Protein AF-A5DA25-F1 (afdb_monomer_lite)

pLDDT: mean 72.45, std 12.84, range [42.84, 91.38]
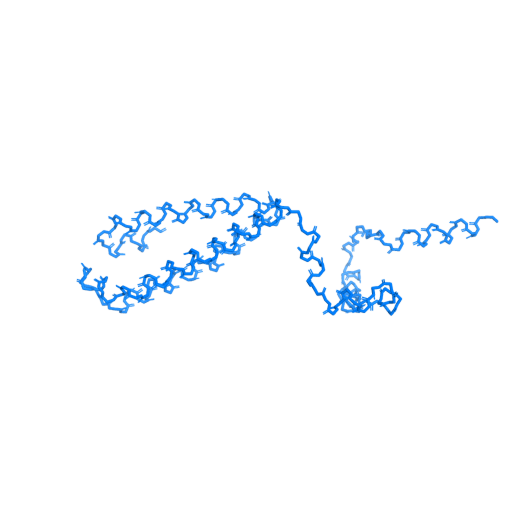
InterPro domains:
  IPR005828 Major facilitator, sugar transporter-like [PF00083] (68-156)
  IPR020846 Major facilitator superfamily domain [PS50850] (70-163)
  IPR036259 MFS transporter superfamily [G3DSA:1.20.1250.20] (64-163)
  IPR036259 MFS transporter superfamily [SSF103473] (62-161)

Secondary structure (DSSP, 8-state):
-HHHHHHHHHHHGGG--PPPP--HHHHHHHHHHHHHHTSPPTTHHHHS-HHHHH-THHHHHT--HHHHHHHHHHHHHHHHHHHHHHHHHHHHHHHHHHHT--HHHHHHHHHHHHHHHHHHHHHHHHHHHHH-THHHHHHHHHHHHHHHHHHHT--SHHHHTT-

Organism: Meyerozyma guilliermondii (strain ATCC 6260 / CBS 566 / DSM 6381 / JCM 1539 / NBRC 10279 / NRRL Y-324) (NCBI:txid294746)

Radius of gyration: 25.84 Å; chains: 1; bounding box: 65×35×65 Å

Foldseek 3Di:
DVVVVVVVVVVVCPPPPDDQDPDPVSVVVCVVCVVVVVDDDVVVVVVPDPCVVPCVVVVVVVDDPVNVVVVVVVVVVVVVVVVVLVVLVVCLVVLCVQQVHDSVLSVVLSVVVVVVVVVLCVVLVVVCVPPNPPVSVVVVVVVVVVVVVVVVPDSHSVVSVVD

Structure (mmCIF, N/CA/C/O backbone):
data_AF-A5DA25-F1
#
_entry.id   AF-A5DA25-F1
#
loop_
_atom_site.group_PDB
_atom_site.id
_atom_site.type_symbol
_atom_site.label_atom_id
_atom_site.label_alt_id
_atom_site.label_comp_id
_atom_site.label_asym_id
_atom_site.label_entity_id
_atom_site.label_seq_id
_atom_site.pdbx_PDB_ins_code
_atom_site.Cartn_x
_atom_site.Cartn_y
_atom_site.Cartn_z
_atom_site.occupancy
_atom_site.B_iso_or_equiv
_atom_site.auth_seq_id
_atom_site.auth_comp_id
_atom_site.auth_asym_id
_atom_site.auth_atom_id
_atom_site.pdbx_PDB_model_num
ATOM 1 N N . MET A 1 1 ? 42.642 -8.569 -39.681 1.00 47.09 1 MET A N 1
ATOM 2 C CA . MET A 1 1 ? 41.188 -8.826 -39.818 1.00 47.09 1 MET A CA 1
ATOM 3 C C . MET A 1 1 ? 40.567 -9.464 -38.566 1.00 47.09 1 MET A C 1
ATOM 5 O O . MET A 1 1 ? 39.471 -9.071 -38.203 1.00 47.09 1 MET A O 1
ATOM 9 N N . SER A 1 2 ? 41.272 -10.356 -37.850 1.00 51.47 2 SER A N 1
ATOM 10 C CA . SER A 1 2 ? 40.799 -10.974 -36.587 1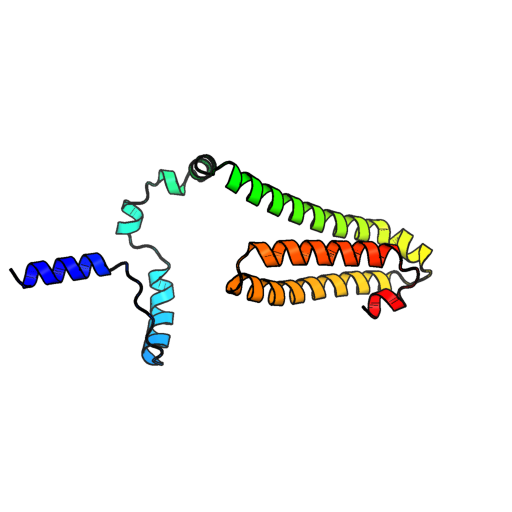.00 51.47 2 SER A CA 1
ATOM 11 C C . SER A 1 2 ? 40.650 -9.996 -35.397 1.00 51.47 2 SER A C 1
ATOM 13 O O . SER A 1 2 ? 39.678 -10.071 -34.647 1.00 51.47 2 SER A O 1
ATOM 15 N N . SER A 1 3 ? 41.545 -9.008 -35.255 1.00 50.75 3 SER A N 1
ATOM 16 C CA . SER A 1 3 ? 41.507 -8.045 -34.136 1.00 50.75 3 SER A CA 1
ATOM 17 C C . SER A 1 3 ? 40.312 -7.085 -34.179 1.00 50.75 3 SER A C 1
ATOM 19 O O . SER A 1 3 ? 39.719 -6.802 -33.143 1.00 50.75 3 SER A O 1
ATOM 21 N N . ILE A 1 4 ? 39.925 -6.638 -35.378 1.00 54.41 4 ILE A N 1
ATOM 22 C CA . ILE A 1 4 ? 38.790 -5.725 -35.601 1.00 54.41 4 ILE A CA 1
ATOM 23 C C . ILE A 1 4 ? 37.459 -6.438 -35.320 1.00 54.41 4 ILE A C 1
ATOM 25 O O . ILE A 1 4 ? 36.523 -5.847 -34.792 1.00 54.41 4 ILE A O 1
ATOM 29 N N . HIS A 1 5 ? 37.375 -7.736 -35.617 1.00 45.66 5 HIS A N 1
ATOM 30 C CA . HIS A 1 5 ? 36.178 -8.525 -35.338 1.00 45.66 5 HIS A CA 1
ATOM 31 C C . HIS A 1 5 ? 35.964 -8.699 -33.824 1.00 45.66 5 HIS A C 1
ATOM 33 O O . HIS A 1 5 ? 34.846 -8.550 -33.338 1.00 45.66 5 HIS A O 1
ATOM 39 N N . SER A 1 6 ? 37.045 -8.912 -33.061 1.00 54.91 6 SER A N 1
ATOM 40 C CA . SER A 1 6 ? 36.996 -9.049 -31.597 1.00 54.91 6 SER A CA 1
ATOM 41 C C . SER A 1 6 ? 36.574 -7.755 -30.885 1.00 54.91 6 SER A C 1
ATOM 43 O O . SER A 1 6 ? 35.765 -7.806 -29.959 1.00 54.91 6 SER A O 1
ATOM 45 N N . SER A 1 7 ? 37.040 -6.584 -31.345 1.00 56.53 7 SER A N 1
ATOM 46 C CA . SER A 1 7 ? 36.619 -5.294 -30.773 1.00 56.53 7 SER A CA 1
ATOM 47 C C . SER A 1 7 ? 35.138 -5.002 -31.021 1.00 56.53 7 SER A C 1
ATOM 49 O O . SER A 1 7 ? 34.452 -4.539 -30.115 1.00 56.53 7 SER A O 1
ATOM 51 N N . VAL A 1 8 ? 34.620 -5.352 -32.205 1.00 56.16 8 VAL A N 1
ATOM 52 C CA . VAL A 1 8 ? 33.199 -5.170 -32.553 1.00 56.16 8 VAL A CA 1
ATOM 53 C C . VAL A 1 8 ? 32.292 -6.071 -31.709 1.00 56.16 8 VAL A C 1
ATOM 55 O O . VAL A 1 8 ? 31.278 -5.598 -31.201 1.00 56.16 8 VAL A O 1
ATOM 58 N N . TYR A 1 9 ? 32.666 -7.336 -31.475 1.00 49.97 9 TYR A N 1
ATOM 59 C CA . TYR A 1 9 ? 31.919 -8.201 -30.550 1.00 49.97 9 TYR A CA 1
ATOM 60 C C . TYR A 1 9 ? 31.967 -7.706 -29.106 1.00 49.97 9 TYR A C 1
ATOM 62 O O . TYR A 1 9 ? 30.986 -7.850 -28.376 1.00 49.97 9 TYR A O 1
ATOM 70 N N . HIS A 1 10 ? 33.097 -7.139 -28.677 1.00 53.72 10 HIS A N 1
ATOM 71 C CA . HIS A 1 10 ? 33.240 -6.620 -27.322 1.00 53.72 10 HIS A CA 1
ATOM 72 C C . HIS A 1 10 ? 32.370 -5.377 -27.093 1.00 53.72 10 HIS A C 1
ATOM 74 O O . HIS A 1 10 ? 31.747 -5.273 -26.040 1.00 53.72 10 HIS A O 1
ATOM 80 N N . ASP A 1 11 ? 32.258 -4.488 -28.086 1.00 57.03 11 ASP A N 1
ATOM 81 C CA . ASP A 1 11 ? 31.354 -3.333 -28.032 1.00 57.03 11 ASP A CA 1
ATOM 82 C C . ASP A 1 11 ? 29.875 -3.738 -28.083 1.00 57.03 11 ASP A C 1
ATOM 84 O O . ASP A 1 11 ? 29.079 -3.223 -27.300 1.00 57.03 11 ASP A O 1
ATOM 88 N N . HIS A 1 12 ? 29.501 -4.712 -28.921 1.00 55.38 12 HIS A N 1
ATOM 89 C CA . HIS A 1 12 ? 28.114 -5.194 -28.994 1.00 55.38 12 HIS A CA 1
ATOM 90 C C . HIS A 1 12 ? 27.649 -5.889 -27.702 1.00 55.38 12 HIS A C 1
ATOM 92 O O . HIS A 1 12 ? 26.484 -5.787 -27.320 1.00 55.38 12 HIS A O 1
ATOM 98 N N . ASN A 1 13 ? 28.562 -6.558 -26.987 1.00 55.06 13 ASN A N 1
ATOM 99 C CA . ASN A 1 13 ? 28.254 -7.272 -25.746 1.00 55.06 13 ASN A CA 1
ATOM 100 C C . ASN A 1 13 ? 28.319 -6.417 -24.472 1.00 55.06 13 ASN A C 1
ATOM 102 O O . ASN A 1 13 ? 28.011 -6.941 -23.400 1.00 55.06 13 ASN A O 1
ATOM 106 N N . LYS A 1 14 ? 28.671 -5.123 -24.538 1.00 58.28 14 LYS A N 1
ATOM 107 C CA . LYS A 1 14 ? 28.731 -4.249 -23.345 1.00 58.28 14 LYS A CA 1
ATOM 108 C C . LYS A 1 14 ? 27.403 -4.162 -22.587 1.00 58.28 14 LYS A C 1
ATOM 110 O O . LYS A 1 14 ? 27.408 -4.012 -21.368 1.00 58.28 14 LYS A O 1
ATOM 115 N N . HIS A 1 15 ? 26.282 -4.287 -23.294 1.00 54.16 15 HIS A N 1
ATOM 116 C CA . HIS A 1 15 ? 24.937 -4.161 -22.726 1.00 54.16 15 HIS A CA 1
ATOM 117 C C . HIS A 1 15 ? 24.294 -5.509 -22.365 1.00 54.16 15 HIS A C 1
ATOM 119 O O . HIS A 1 15 ? 23.232 -5.541 -21.741 1.00 54.16 15 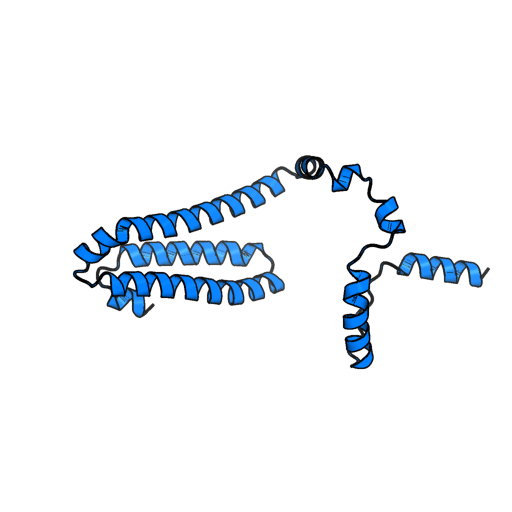HIS A O 1
ATOM 125 N N . ILE A 1 16 ? 24.923 -6.633 -22.726 1.00 56.31 16 ILE A N 1
ATOM 126 C CA . ILE A 1 16 ? 24.392 -7.963 -22.427 1.00 56.31 16 ILE A CA 1
ATOM 127 C C . ILE A 1 16 ? 24.827 -8.350 -21.013 1.00 56.31 16 ILE A C 1
ATOM 129 O O . ILE A 1 16 ? 25.948 -8.802 -20.775 1.00 56.31 16 ILE A O 1
ATOM 133 N N . MET A 1 17 ? 23.914 -8.158 -20.059 1.00 58.72 17 MET A N 1
ATOM 134 C CA . MET A 1 17 ? 24.053 -8.599 -18.670 1.00 58.72 17 MET A CA 1
ATOM 135 C C . MET A 1 17 ? 24.211 -10.125 -18.629 1.00 58.72 17 MET A C 1
ATOM 137 O O . MET A 1 17 ? 23.232 -10.867 -18.680 1.00 58.72 17 MET A O 1
ATOM 141 N N . GLN A 1 18 ? 25.452 -10.606 -18.562 1.00 63.19 18 GLN A N 1
ATOM 142 C CA . GLN A 1 18 ? 25.733 -12.032 -18.405 1.00 63.19 18 GLN A CA 1
ATOM 143 C C . GLN A 1 18 ? 25.247 -12.531 -17.033 1.00 63.19 18 GLN A C 1
ATOM 145 O O . GLN A 1 18 ? 25.297 -11.773 -16.056 1.00 63.19 18 GLN A O 1
ATOM 150 N N . PRO A 1 19 ? 24.805 -13.799 -16.921 1.00 65.69 19 PRO A N 1
ATOM 151 C CA . PRO A 1 19 ? 24.355 -14.350 -15.650 1.00 65.69 19 PRO A CA 1
ATOM 152 C C . PRO A 1 19 ? 25.472 -14.250 -14.596 1.00 65.69 19 PRO A C 1
ATOM 154 O O . PRO A 1 19 ? 26.625 -14.607 -14.872 1.00 65.69 19 PRO A O 1
ATOM 157 N N . PRO A 1 20 ? 25.167 -13.737 -13.390 1.00 65.19 20 PRO A N 1
ATOM 158 C CA . PRO A 1 20 ? 26.176 -13.482 -12.376 1.00 65.19 20 PRO A CA 1
ATOM 159 C C . PRO A 1 20 ? 26.789 -14.796 -11.886 1.00 65.19 20 PRO A C 1
ATOM 161 O O . PRO A 1 20 ? 26.090 -15.745 -11.539 1.00 65.19 20 PRO A O 1
ATOM 164 N N . LYS A 1 21 ? 28.121 -14.845 -11.811 1.00 74.19 21 LYS A N 1
ATOM 165 C CA . LYS A 1 21 ? 28.827 -15.954 -11.160 1.00 74.19 21 LYS A CA 1
ATOM 166 C C . LYS A 1 21 ? 28.685 -15.801 -9.644 1.00 74.19 21 LYS A C 1
ATOM 168 O O . LYS A 1 21 ? 29.155 -14.811 -9.086 1.00 74.19 21 LYS A O 1
ATOM 173 N N . PHE A 1 22 ? 28.083 -16.780 -8.970 1.00 74.19 22 PHE A N 1
ATOM 174 C CA . PHE A 1 22 ? 27.826 -16.774 -7.519 1.00 74.19 22 PHE A CA 1
ATOM 175 C C . PHE A 1 22 ? 29.075 -17.069 -6.663 1.00 74.19 22 PHE A C 1
ATOM 177 O O . PHE A 1 22 ? 29.036 -17.831 -5.704 1.00 74.19 22 PHE A O 1
ATOM 184 N N . THR A 1 23 ? 30.221 -16.479 -7.004 1.00 84.12 23 THR A N 1
ATOM 185 C CA . THR A 1 23 ? 31.454 -16.578 -6.210 1.00 84.12 23 THR A CA 1
ATOM 186 C C . THR A 1 23 ? 31.501 -15.436 -5.195 1.00 84.12 23 THR A C 1
ATOM 188 O O . THR A 1 23 ? 31.242 -14.291 -5.557 1.00 84.12 23 THR A O 1
ATOM 191 N N . SER A 1 24 ? 31.918 -15.680 -3.948 1.00 77.06 24 SER A N 1
ATOM 192 C CA . SER A 1 24 ? 31.959 -14.651 -2.887 1.00 77.06 24 SER A CA 1
ATOM 193 C C . SER A 1 24 ? 32.752 -13.395 -3.278 1.00 77.06 24 SER A C 1
ATOM 195 O O . SER A 1 24 ? 32.367 -12.273 -2.955 1.00 77.06 24 SER A O 1
ATOM 197 N N . ARG A 1 25 ? 33.824 -13.561 -4.066 1.00 79.88 25 ARG A N 1
ATOM 198 C CA . ARG A 1 25 ? 34.607 -12.449 -4.638 1.00 79.88 25 ARG A CA 1
ATOM 199 C C . ARG A 1 25 ? 33.827 -11.648 -5.685 1.00 79.88 25 ARG A C 1
ATOM 201 O O . ARG A 1 25 ? 33.972 -10.431 -5.749 1.00 79.88 25 ARG A O 1
ATOM 208 N N . ALA A 1 26 ? 33.001 -12.313 -6.491 1.00 75.56 26 ALA A N 1
ATOM 209 C CA . ALA A 1 26 ? 32.148 -11.670 -7.486 1.00 75.56 26 ALA A CA 1
ATOM 210 C C . ALA A 1 26 ? 30.986 -10.918 -6.826 1.00 75.56 26 ALA A C 1
ATOM 212 O O . ALA A 1 26 ? 30.688 -9.808 -7.247 1.00 75.56 26 ALA A O 1
ATOM 213 N N . ILE A 1 27 ? 30.408 -11.456 -5.746 1.00 77.88 27 ILE A N 1
ATOM 214 C CA . ILE A 1 27 ? 29.374 -10.784 -4.942 1.00 77.88 27 ILE A CA 1
ATOM 215 C C . ILE A 1 27 ? 29.946 -9.518 -4.288 1.00 77.88 27 ILE A C 1
ATOM 217 O O . ILE A 1 27 ? 29.391 -8.434 -4.450 1.00 77.88 27 ILE A O 1
ATOM 221 N N . ALA A 1 28 ? 31.102 -9.619 -3.622 1.00 81.06 28 ALA A N 1
ATOM 222 C CA . ALA A 1 28 ? 31.763 -8.463 -3.014 1.00 81.06 28 ALA A CA 1
ATOM 223 C C . ALA A 1 28 ? 32.158 -7.401 -4.057 1.00 81.06 28 ALA A C 1
ATOM 225 O O . ALA A 1 28 ? 32.003 -6.202 -3.817 1.00 81.06 28 ALA A O 1
ATOM 226 N N . LYS A 1 29 ? 32.634 -7.830 -5.235 1.00 80.31 29 LYS A N 1
ATOM 227 C CA . LYS A 1 29 ? 32.920 -6.933 -6.362 1.00 80.31 29 LYS A CA 1
ATOM 228 C C . LYS A 1 29 ? 31.643 -6.275 -6.882 1.00 80.31 29 LYS A C 1
ATOM 230 O O . LYS A 1 29 ? 31.649 -5.067 -7.063 1.00 80.31 29 LYS A O 1
ATOM 235 N N . TYR A 1 30 ? 30.560 -7.034 -7.040 1.00 77.12 30 TYR A N 1
ATOM 236 C CA . TYR A 1 30 ? 29.264 -6.553 -7.510 1.00 77.12 30 TYR A CA 1
ATOM 237 C C . TYR A 1 30 ? 28.688 -5.478 -6.591 1.00 77.12 30 TYR A C 1
ATOM 239 O O . TYR A 1 30 ? 28.339 -4.416 -7.087 1.00 77.12 30 TYR A O 1
ATOM 247 N N . PHE A 1 31 ? 28.656 -5.688 -5.270 1.00 79.56 31 PHE A N 1
ATOM 248 C CA . PHE A 1 31 ? 28.181 -4.667 -4.325 1.00 79.56 31 PHE A CA 1
ATOM 249 C C . PHE A 1 31 ? 29.022 -3.384 -4.379 1.00 79.56 31 PHE A C 1
ATOM 251 O O . PHE A 1 31 ? 28.461 -2.290 -4.375 1.00 79.56 31 PHE A O 1
ATOM 258 N N . LYS A 1 32 ? 30.352 -3.502 -4.510 1.00 77.50 32 LYS A N 1
ATOM 259 C CA . LYS A 1 32 ? 31.244 -2.341 -4.673 1.00 77.50 32 LYS A CA 1
ATOM 260 C C . LYS A 1 32 ? 31.018 -1.610 -5.996 1.00 77.50 32 LYS A C 1
ATOM 262 O O . LYS A 1 32 ? 30.992 -0.387 -6.017 1.00 77.50 32 LYS A O 1
ATOM 267 N N . THR A 1 33 ? 30.831 -2.334 -7.098 1.00 71.06 33 THR A N 1
ATOM 268 C CA . THR A 1 33 ? 30.629 -1.721 -8.417 1.00 71.06 33 THR A CA 1
ATOM 269 C C . THR A 1 33 ? 29.203 -1.219 -8.618 1.00 71.06 33 THR A C 1
ATOM 271 O O . THR A 1 33 ? 29.009 -0.282 -9.382 1.00 71.06 33 THR A O 1
ATOM 274 N N . ARG A 1 34 ? 28.198 -1.778 -7.928 1.00 73.25 34 ARG A N 1
ATOM 275 C CA . ARG A 1 34 ? 26.775 -1.430 -8.097 1.00 73.25 34 ARG A CA 1
ATOM 276 C C . ARG A 1 34 ? 26.512 0.046 -7.804 1.00 73.25 34 ARG A C 1
ATOM 278 O O . ARG A 1 34 ? 25.842 0.688 -8.601 1.00 73.25 34 ARG A O 1
ATOM 285 N N . PHE A 1 35 ? 27.089 0.593 -6.734 1.00 65.69 35 PHE A N 1
ATOM 286 C CA . PHE A 1 35 ? 26.948 2.015 -6.401 1.00 65.69 35 PHE A CA 1
ATOM 287 C C . PHE A 1 35 ? 27.532 2.936 -7.482 1.00 65.69 35 PHE A C 1
ATOM 289 O O . PHE A 1 35 ? 26.914 3.937 -7.824 1.00 65.69 35 PHE A O 1
ATOM 296 N N . THR A 1 36 ? 28.666 2.565 -8.082 1.00 65.38 36 THR A N 1
ATOM 297 C CA . THR A 1 36 ? 29.262 3.310 -9.205 1.00 65.38 36 THR A CA 1
ATOM 298 C C . THR A 1 36 ? 28.495 3.118 -10.513 1.00 65.38 36 THR A C 1
ATOM 300 O O . THR A 1 36 ? 28.390 4.056 -11.289 1.00 65.38 36 THR A O 1
ATOM 303 N N . THR A 1 37 ? 27.930 1.933 -10.757 1.00 60.50 37 THR A N 1
ATOM 304 C CA . THR A 1 37 ? 27.191 1.627 -11.999 1.00 60.50 37 THR A CA 1
ATOM 305 C C . THR A 1 37 ? 25.762 2.185 -11.982 1.00 60.50 37 THR A C 1
ATOM 307 O O . THR A 1 37 ? 25.139 2.300 -13.030 1.00 60.50 37 THR A O 1
ATOM 310 N N . LEU A 1 38 ? 25.227 2.529 -10.803 1.00 62.28 38 LEU A N 1
ATOM 311 C CA . LEU A 1 38 ? 23.935 3.213 -10.670 1.00 62.28 38 LEU A CA 1
ATOM 312 C C . LEU A 1 38 ? 23.986 4.662 -11.173 1.00 62.28 38 LEU A C 1
ATOM 314 O O . LEU A 1 38 ? 22.948 5.215 -11.525 1.00 62.28 38 LEU A O 1
ATOM 318 N N . VAL A 1 39 ? 25.173 5.276 -11.191 1.00 64.94 39 VAL A N 1
ATOM 319 C CA . VAL A 1 39 ? 25.370 6.619 -11.733 1.00 64.94 39 VAL A CA 1
ATOM 320 C C . VAL A 1 39 ? 25.679 6.482 -13.227 1.00 64.94 39 VAL A C 1
ATOM 322 O O . VAL A 1 39 ? 26.695 5.877 -13.577 1.00 64.94 39 VAL A O 1
ATOM 325 N N . PRO A 1 40 ? 24.822 7.006 -14.122 1.00 62.12 40 PRO A N 1
ATOM 326 C CA . PRO A 1 40 ? 25.023 6.867 -15.559 1.00 62.12 40 PRO A CA 1
ATOM 327 C C . PRO A 1 40 ? 26.337 7.530 -15.997 1.00 62.12 40 PRO A C 1
ATOM 329 O O . PRO A 1 40 ? 26.712 8.598 -15.505 1.00 62.12 40 PRO A O 1
ATOM 332 N N . SER A 1 41 ? 27.047 6.892 -16.932 1.00 62.69 41 SER A N 1
ATOM 333 C CA . SER A 1 41 ? 28.272 7.443 -17.525 1.00 62.69 41 SER A CA 1
ATOM 334 C C . SER A 1 41 ? 27.974 8.763 -18.247 1.00 62.69 41 SER A C 1
ATOM 336 O O . SER A 1 41 ? 26.892 8.952 -18.804 1.00 62.69 41 SER A O 1
ATOM 338 N N . LYS A 1 42 ? 28.951 9.679 -18.290 1.00 60.53 42 LYS A N 1
ATOM 339 C CA . LYS A 1 42 ? 28.828 10.984 -18.970 1.00 60.53 42 LYS A CA 1
ATOM 340 C C . LYS A 1 42 ? 28.499 10.861 -20.469 1.00 60.53 42 LYS A C 1
ATOM 342 O O . LYS A 1 42 ? 28.041 11.833 -21.060 1.00 60.53 42 LYS A O 1
ATOM 347 N N . GLU A 1 43 ? 28.738 9.697 -21.071 1.00 63.78 43 GLU A N 1
ATOM 348 C CA . GLU A 1 43 ? 28.417 9.388 -22.472 1.00 63.78 43 GLU A CA 1
ATOM 349 C C . GLU A 1 43 ? 26.937 9.017 -22.666 1.00 63.78 43 GLU A C 1
ATOM 351 O O . GLU A 1 43 ? 26.294 9.553 -23.564 1.00 63.78 43 GLU A O 1
ATOM 356 N N . GLU A 1 44 ? 26.355 8.229 -21.756 1.00 61.19 44 GLU A N 1
ATOM 357 C CA . GLU A 1 44 ? 24.909 7.938 -21.707 1.00 61.19 44 GLU A CA 1
ATOM 358 C C . GLU A 1 44 ? 24.107 9.223 -21.429 1.00 61.19 44 GLU A C 1
ATOM 360 O O . GLU A 1 44 ? 23.100 9.509 -22.070 1.00 61.19 44 GLU A O 1
ATOM 365 N N . LEU A 1 45 ? 24.628 10.079 -20.543 1.00 59.88 45 LEU A N 1
ATOM 366 C CA . LEU A 1 45 ? 24.091 11.413 -20.246 1.00 59.88 45 LEU A CA 1
ATOM 367 C C . LEU A 1 45 ? 24.156 12.401 -21.426 1.00 59.88 45 LEU A C 1
ATOM 369 O O . LEU A 1 45 ? 23.456 13.410 -21.394 1.00 59.88 45 LEU A O 1
ATOM 373 N N . LYS A 1 46 ? 24.996 12.153 -22.441 1.00 58.19 46 LYS A N 1
ATOM 374 C CA . LYS A 1 46 ? 25.040 12.958 -23.676 1.00 58.19 46 LYS A CA 1
ATOM 375 C C . LYS A 1 46 ? 24.014 12.496 -24.714 1.00 58.19 46 LYS A C 1
ATOM 377 O O . LYS A 1 46 ? 23.609 13.316 -25.532 1.00 58.19 46 LYS A O 1
ATOM 382 N N . GLY A 1 47 ? 23.618 11.219 -24.688 1.00 59.25 47 GLY A N 1
ATOM 383 C CA . GLY A 1 47 ? 22.558 10.665 -25.541 1.00 59.25 47 GLY A CA 1
ATOM 384 C C . GLY A 1 47 ? 21.147 10.963 -25.027 1.00 59.25 47 GLY A C 1
ATOM 385 O O . GLY A 1 47 ? 20.210 11.044 -25.816 1.00 59.25 47 GLY A O 1
ATOM 386 N N . VAL A 1 48 ? 20.996 11.185 -23.719 1.00 60.09 48 VAL A N 1
ATOM 387 C CA . VAL A 1 48 ? 19.747 11.666 -23.118 1.00 60.09 48 VAL A CA 1
ATOM 388 C C . VAL A 1 48 ? 19.658 13.181 -23.305 1.00 60.09 48 VAL A C 1
ATOM 390 O O . VAL A 1 48 ? 20.410 13.948 -22.700 1.00 60.09 48 VAL A O 1
ATOM 393 N N . THR A 1 49 ? 18.737 13.635 -24.154 1.00 56.41 49 THR A N 1
ATOM 394 C CA . THR A 1 49 ? 18.518 15.066 -24.388 1.00 56.41 49 THR A CA 1
ATOM 395 C C . THR A 1 49 ? 18.124 15.721 -23.061 1.00 56.41 49 THR A C 1
ATOM 397 O O . THR A 1 49 ? 17.239 15.224 -22.368 1.00 56.41 49 THR A O 1
ATOM 400 N N . LYS A 1 50 ? 18.727 16.862 -22.682 1.00 57.41 50 LYS A N 1
ATOM 401 C CA . LYS A 1 50 ? 18.354 17.590 -21.444 1.00 57.41 50 LYS A CA 1
ATOM 402 C C . LYS A 1 50 ? 16.845 17.860 -21.336 1.00 57.41 50 LYS A C 1
ATOM 404 O O . LYS A 1 50 ? 16.321 17.967 -20.233 1.00 57.41 50 LYS A O 1
ATOM 409 N N . THR A 1 51 ? 16.157 17.932 -22.470 1.00 58.34 51 THR A N 1
ATOM 410 C CA . THR A 1 51 ? 14.707 18.079 -22.587 1.00 58.34 51 THR A CA 1
ATOM 411 C C . THR A 1 51 ? 13.929 16.863 -22.063 1.00 58.34 51 THR A C 1
ATOM 413 O O . THR A 1 51 ? 12.879 17.054 -21.461 1.00 58.34 51 THR A O 1
ATOM 416 N N . ASP A 1 52 ? 14.449 15.639 -22.206 1.00 60.47 52 ASP A N 1
ATOM 417 C CA . ASP A 1 52 ? 13.790 14.403 -21.746 1.00 60.47 52 ASP A CA 1
ATOM 418 C C . ASP A 1 52 ? 13.845 14.264 -20.215 1.00 60.47 52 ASP A C 1
ATOM 420 O O . ASP A 1 52 ? 12.924 13.737 -19.595 1.00 60.47 52 ASP A O 1
ATOM 424 N N . VAL A 1 53 ? 14.896 14.806 -19.587 1.00 63.75 53 VAL A N 1
ATOM 425 C CA . VAL A 1 53 ? 15.033 14.858 -18.119 1.00 63.75 53 VAL A CA 1
ATOM 426 C C . VAL A 1 53 ? 14.172 15.970 -17.512 1.00 63.75 53 VAL A C 1
ATOM 428 O O . VAL A 1 53 ? 13.649 15.812 -16.412 1.00 63.75 53 VAL A O 1
ATOM 431 N N . PHE A 1 54 ? 14.027 17.103 -18.208 1.00 63.88 54 PHE A N 1
ATOM 432 C CA . PHE A 1 54 ? 13.364 18.296 -17.666 1.00 63.88 54 PHE A CA 1
ATOM 433 C C . PHE A 1 54 ? 11.851 18.353 -17.946 1.00 63.88 54 PHE A C 1
ATOM 435 O O . PHE A 1 54 ? 11.129 19.030 -17.218 1.00 63.88 54 PHE A O 1
ATOM 442 N N . PHE A 1 55 ? 11.351 17.637 -18.963 1.00 65.62 55 PHE A N 1
ATOM 443 C CA . PHE A 1 55 ? 9.935 17.646 -19.354 1.00 65.62 55 PHE A CA 1
ATOM 444 C C . PHE A 1 55 ? 9.314 16.238 -19.305 1.00 65.62 55 PHE A C 1
ATOM 446 O O . PHE A 1 55 ? 9.027 15.645 -20.350 1.00 65.62 55 PHE A O 1
ATOM 453 N N . PRO A 1 56 ? 9.011 15.714 -18.100 1.00 66.56 56 PRO A N 1
ATOM 454 C CA . PRO A 1 56 ? 8.394 14.393 -17.920 1.00 66.56 56 PRO A CA 1
ATOM 455 C C . PRO A 1 56 ? 7.002 14.268 -18.571 1.00 66.56 56 PRO A C 1
ATOM 457 O O . PRO A 1 56 ? 6.479 13.168 -18.730 1.00 66.56 56 PRO A O 1
ATOM 460 N N . PHE A 1 57 ? 6.398 15.385 -18.989 1.00 70.06 57 PHE A N 1
ATOM 461 C CA . PHE A 1 57 ? 5.096 15.428 -19.656 1.00 70.06 57 PHE A CA 1
ATOM 462 C C . PHE A 1 57 ? 5.100 14.837 -21.070 1.00 70.06 57 PHE A C 1
ATOM 464 O O . PHE A 1 57 ? 4.056 14.388 -21.537 1.00 70.06 57 PHE A O 1
ATOM 471 N N . LYS A 1 58 ? 6.251 14.791 -21.753 1.00 66.50 58 LYS A N 1
ATOM 472 C CA . LYS A 1 58 ? 6.331 14.222 -23.107 1.00 66.50 58 LYS A CA 1
ATOM 473 C C . LYS A 1 58 ? 6.113 12.703 -23.092 1.00 66.50 58 LYS A C 1
ATOM 475 O O . LYS A 1 58 ? 5.359 12.182 -23.905 1.00 66.50 58 LYS A O 1
ATOM 480 N N . VAL A 1 59 ? 6.652 12.036 -22.070 1.00 69.12 59 VAL A N 1
ATOM 481 C CA . VAL A 1 59 ? 6.462 10.600 -21.797 1.00 69.12 59 VAL A CA 1
ATOM 482 C C . VAL A 1 59 ? 5.000 10.278 -21.461 1.00 69.12 59 VAL A C 1
ATOM 484 O O . VAL A 1 59 ? 4.500 9.212 -21.814 1.00 69.12 59 VAL A O 1
ATOM 487 N N . LEU A 1 60 ? 4.271 11.210 -20.834 1.00 69.69 60 LEU A N 1
ATOM 488 C CA . LEU A 1 60 ? 2.837 11.032 -20.573 1.00 69.69 60 LEU A CA 1
ATOM 489 C C . LEU A 1 60 ? 1.997 11.018 -21.863 1.00 69.69 60 LEU A C 1
ATOM 491 O O . LEU A 1 60 ? 0.949 10.372 -21.898 1.00 69.69 60 LEU A O 1
ATOM 495 N N . GLY A 1 61 ? 2.460 11.699 -22.917 1.00 71.75 61 GLY A N 1
ATOM 496 C CA . GLY A 1 61 ? 1.837 11.701 -24.244 1.00 71.75 61 GLY A CA 1
ATOM 497 C C . GLY A 1 61 ? 2.120 10.445 -25.077 1.00 71.75 61 GLY A C 1
ATOM 498 O O . GLY A 1 61 ? 1.361 10.144 -25.993 1.00 71.75 61 GLY A O 1
ATOM 499 N N . GLU A 1 62 ? 3.164 9.682 -24.742 1.00 77.81 62 GLU A N 1
ATOM 500 C CA . GLU A 1 62 ? 3.513 8.410 -25.398 1.00 77.81 62 GLU A CA 1
ATOM 501 C C . GLU A 1 62 ? 2.720 7.210 -24.841 1.00 77.81 62 GLU A C 1
ATOM 503 O O . GLU A 1 62 ? 2.772 6.106 -25.387 1.00 77.81 62 GLU A O 1
ATOM 508 N N . LEU A 1 63 ? 1.954 7.413 -23.762 1.00 77.62 63 LEU A N 1
ATOM 509 C CA . LEU A 1 63 ? 1.137 6.375 -23.138 1.00 77.62 63 LEU A CA 1
ATOM 510 C C . LEU A 1 63 ? -0.080 6.019 -23.997 1.00 77.62 63 LEU A C 1
ATOM 512 O O . LEU A 1 63 ? -0.966 6.831 -24.265 1.00 77.62 63 LEU A O 1
ATOM 516 N N . ASN A 1 64 ? -0.188 4.739 -24.336 1.00 85.62 64 ASN A N 1
ATOM 517 C CA . ASN A 1 64 ? -1.348 4.177 -25.010 1.00 85.62 64 ASN A CA 1
ATOM 518 C C . ASN A 1 64 ? -2.588 4.224 -24.091 1.00 85.62 64 ASN A C 1
ATOM 520 O O . ASN A 1 64 ? -2.497 4.088 -22.868 1.00 85.62 64 ASN A O 1
ATOM 524 N N . ARG A 1 65 ? -3.787 4.321 -24.673 1.00 82.06 65 ARG A N 1
ATOM 525 C CA . ARG A 1 65 ? -5.076 4.387 -23.958 1.00 82.06 65 ARG A CA 1
ATOM 526 C C . ARG A 1 65 ? -5.293 3.208 -23.001 1.00 82.06 65 ARG A C 1
ATOM 528 O O . ARG A 1 65 ? -5.865 3.363 -21.927 1.00 82.06 65 ARG A O 1
ATOM 535 N N . ARG A 1 66 ? -4.764 2.028 -23.342 1.00 84.12 66 ARG A N 1
ATOM 536 C CA . ARG A 1 66 ? -4.764 0.853 -22.453 1.00 84.12 66 ARG A CA 1
ATOM 537 C C . ARG A 1 66 ? -3.860 1.032 -21.222 1.00 84.12 66 ARG A C 1
ATOM 539 O O . ARG A 1 66 ? -4.218 0.559 -20.148 1.00 84.12 66 ARG A O 1
ATOM 546 N N . GLN A 1 67 ? -2.712 1.696 -21.357 1.00 83.75 67 GLN A N 1
ATOM 547 C CA . GLN A 1 67 ? -1.811 1.972 -20.230 1.00 83.75 67 GLN A CA 1
ATOM 548 C C . GLN A 1 67 ? -2.419 3.016 -19.289 1.00 83.75 67 GLN A C 1
ATOM 550 O O . GLN A 1 67 ? -2.369 2.837 -18.074 1.00 83.75 67 GLN A O 1
ATOM 555 N N . TRP A 1 68 ? -3.089 4.025 -19.850 1.00 87.00 68 TRP A N 1
ATOM 556 C CA . TRP A 1 68 ? -3.904 4.969 -19.086 1.00 87.00 68 TRP A CA 1
ATOM 557 C C . TRP A 1 68 ? -4.999 4.272 -18.274 1.00 87.00 68 TRP A C 1
ATOM 559 O O . TRP A 1 68 ? -5.135 4.546 -17.086 1.00 87.00 68 TRP A O 1
ATOM 569 N N . ASN A 1 69 ? -5.714 3.304 -18.856 1.00 87.62 69 ASN A N 1
ATOM 570 C CA . ASN A 1 69 ? -6.717 2.537 -18.110 1.00 87.62 69 ASN A CA 1
ATOM 571 C C . ASN A 1 69 ? -6.111 1.767 -16.926 1.00 87.62 69 ASN A C 1
ATOM 573 O O . ASN A 1 69 ? -6.689 1.771 -15.844 1.00 87.62 69 ASN A O 1
ATOM 577 N N . PHE A 1 70 ? -4.947 1.129 -17.092 1.00 85.56 70 PHE A N 1
ATOM 578 C CA . PHE A 1 70 ? -4.288 0.438 -15.977 1.00 85.56 70 PHE A CA 1
ATOM 579 C C . PHE A 1 70 ? -3.856 1.393 -14.865 1.00 85.56 70 PHE A C 1
ATOM 581 O O . PHE A 1 70 ? -3.985 1.056 -13.689 1.00 85.56 70 PHE A O 1
ATOM 588 N N . TYR A 1 71 ? -3.374 2.580 -15.231 1.00 85.94 71 TYR A N 1
ATOM 589 C CA . TYR A 1 71 ? -3.033 3.618 -14.267 1.00 85.94 71 TYR A CA 1
ATOM 590 C C . TYR A 1 71 ? -4.268 4.101 -13.500 1.00 85.94 71 TYR A C 1
ATOM 592 O O . TYR A 1 71 ? -4.247 4.127 -12.273 1.00 85.94 71 TYR A O 1
ATOM 600 N N . LEU A 1 72 ? -5.363 4.404 -14.204 1.00 90.12 72 LEU A N 1
ATOM 601 C CA . LEU A 1 72 ? -6.609 4.865 -13.591 1.00 90.12 72 LEU A CA 1
ATOM 602 C C . LEU A 1 72 ? -7.228 3.817 -12.666 1.00 90.12 72 LEU A C 1
ATOM 604 O O . LEU A 1 72 ? -7.701 4.175 -11.596 1.00 90.12 72 LEU A O 1
ATOM 608 N N . ILE A 1 73 ? -7.187 2.533 -13.035 1.00 89.06 73 ILE A N 1
ATOM 609 C CA . ILE A 1 73 ? -7.650 1.445 -12.162 1.00 89.06 73 ILE A CA 1
ATOM 610 C C . ILE A 1 73 ? -6.805 1.394 -10.883 1.00 89.06 73 ILE A C 1
ATOM 612 O O . ILE A 1 73 ? -7.356 1.348 -9.787 1.00 89.06 73 ILE A O 1
ATOM 616 N N . GLY A 1 74 ? -5.474 1.458 -11.005 1.00 87.94 74 GLY A N 1
ATOM 617 C CA . GLY A 1 74 ? -4.581 1.497 -9.845 1.00 87.94 74 GLY A CA 1
ATOM 618 C C . GLY A 1 74 ? -4.843 2.703 -8.939 1.00 87.94 74 GLY A C 1
ATOM 619 O O . GLY A 1 74 ? -4.943 2.544 -7.724 1.00 87.94 74 GLY A O 1
ATOM 620 N N . LEU A 1 75 ? -5.019 3.887 -9.534 1.00 89.69 75 LEU A N 1
ATOM 621 C CA . LEU A 1 75 ? -5.328 5.122 -8.817 1.00 89.69 75 LEU A CA 1
ATOM 622 C C . LEU A 1 75 ? -6.690 5.043 -8.115 1.00 89.69 75 LEU A C 1
ATOM 624 O O . LEU A 1 75 ? -6.778 5.356 -6.934 1.00 89.69 75 LEU A O 1
ATOM 628 N N . ALA A 1 76 ? -7.727 4.563 -8.806 1.00 90.06 76 ALA A N 1
ATOM 629 C CA . ALA A 1 76 ? -9.059 4.379 -8.239 1.00 90.06 76 ALA A CA 1
ATOM 630 C C . ALA A 1 76 ? -9.049 3.385 -7.071 1.00 90.06 76 ALA A C 1
ATOM 632 O O . ALA A 1 76 ? -9.671 3.648 -6.047 1.00 90.06 76 ALA A O 1
ATOM 633 N N . GLY A 1 77 ? -8.301 2.282 -7.189 1.00 88.75 77 GLY A N 1
ATOM 634 C CA . GLY A 1 77 ? -8.122 1.332 -6.091 1.00 88.75 77 GLY A CA 1
ATOM 635 C C . GLY A 1 77 ? -7.462 1.964 -4.868 1.00 88.75 77 GLY A C 1
ATOM 636 O O . GLY A 1 77 ? -7.924 1.763 -3.752 1.00 88.75 77 GLY A O 1
ATOM 637 N N . TRP A 1 78 ? -6.427 2.783 -5.074 1.00 87.31 78 TRP A N 1
ATOM 638 C CA . TRP A 1 78 ? -5.777 3.513 -3.984 1.00 87.31 78 TRP A CA 1
ATOM 639 C C . TRP A 1 78 ? -6.705 4.549 -3.332 1.00 87.31 78 TRP A C 1
ATOM 641 O O . TRP A 1 78 ? -6.744 4.668 -2.111 1.00 87.31 78 TRP A O 1
ATOM 651 N N . THR A 1 79 ? -7.499 5.269 -4.126 1.00 91.38 79 THR A N 1
ATOM 652 C CA . THR A 1 79 ? -8.494 6.211 -3.598 1.00 91.38 79 THR A CA 1
ATOM 653 C C . THR A 1 79 ? -9.594 5.499 -2.812 1.00 91.38 79 THR A C 1
ATOM 655 O O . THR A 1 79 ? -9.996 5.994 -1.762 1.00 91.38 79 THR A O 1
ATOM 658 N N . TRP A 1 80 ? -10.060 4.339 -3.283 1.00 88.62 80 TRP A N 1
ATOM 659 C CA . TRP A 1 80 ? -11.068 3.537 -2.587 1.00 88.62 80 TRP A CA 1
ATOM 660 C C . TRP A 1 80 ? -10.562 3.029 -1.231 1.00 88.62 80 TRP A C 1
ATOM 662 O O . TRP A 1 80 ? -11.259 3.132 -0.227 1.00 88.62 80 TRP A O 1
ATOM 672 N N . ASP A 1 81 ? -9.317 2.557 -1.195 1.00 88.06 81 ASP A N 1
ATOM 673 C CA . ASP A 1 81 ? -8.633 2.112 0.022 1.00 88.06 81 ASP A CA 1
ATOM 674 C C . ASP A 1 81 ? -8.494 3.241 1.062 1.00 88.06 81 ASP A C 1
ATOM 676 O O . ASP A 1 81 ? -8.750 3.051 2.252 1.00 88.06 81 ASP A O 1
ATOM 680 N N . ALA A 1 82 ? -8.147 4.451 0.609 1.00 89.56 82 ALA A N 1
ATOM 681 C CA . ALA A 1 82 ? -8.084 5.626 1.473 1.00 89.56 82 ALA A CA 1
ATOM 682 C C . ALA A 1 82 ? -9.473 6.039 1.988 1.00 89.56 82 ALA A C 1
ATOM 684 O O . ALA A 1 82 ? -9.620 6.371 3.164 1.00 89.56 82 ALA A O 1
ATOM 685 N N . PHE A 1 83 ? -10.491 6.010 1.123 1.00 89.69 83 PHE A N 1
ATOM 686 C CA . PHE A 1 83 ? -11.867 6.331 1.495 1.00 89.69 83 PHE A CA 1
ATOM 687 C C . PHE A 1 83 ? -12.385 5.417 2.612 1.00 89.69 83 PHE A C 1
ATOM 689 O O . PHE A 1 83 ? -12.952 5.924 3.578 1.00 89.69 83 PHE A O 1
ATOM 696 N N . ASP A 1 84 ? -12.137 4.108 2.525 1.00 86.81 84 ASP A N 1
ATOM 697 C CA . ASP A 1 84 ? -12.533 3.144 3.557 1.00 86.81 84 ASP A CA 1
ATOM 698 C C . ASP A 1 84 ? -11.906 3.465 4.927 1.00 86.81 84 ASP A C 1
ATOM 700 O O . ASP A 1 84 ? -12.606 3.576 5.937 1.00 86.81 84 ASP A O 1
ATOM 704 N N . PHE A 1 85 ? -10.598 3.744 4.955 1.00 84.19 85 PHE A N 1
ATOM 705 C CA . PHE A 1 85 ? -9.909 4.132 6.188 1.00 84.19 85 PHE A CA 1
ATOM 706 C C . PHE A 1 85 ? -10.520 5.391 6.823 1.00 84.19 85 PHE A C 1
ATOM 708 O O . PHE A 1 85 ? -10.753 5.437 8.037 1.00 84.19 85 PHE A O 1
ATOM 715 N N . PHE A 1 86 ? -10.824 6.407 6.009 1.00 87.75 86 PHE A N 1
ATOM 716 C CA . PHE A 1 86 ? -11.451 7.627 6.508 1.00 87.75 86 PHE A CA 1
ATOM 717 C C . PHE A 1 86 ? -12.883 7.387 6.988 1.00 87.75 86 PHE A C 1
ATOM 719 O O . PHE A 1 86 ? -13.233 7.860 8.070 1.00 87.75 86 PHE A O 1
ATOM 726 N N . ALA A 1 87 ? -13.684 6.617 6.250 1.00 87.12 87 ALA A N 1
ATOM 727 C CA . ALA A 1 87 ? -15.050 6.275 6.633 1.00 87.12 87 ALA A CA 1
ATOM 728 C C . ALA A 1 87 ? -15.101 5.587 8.006 1.00 87.12 87 ALA A C 1
ATOM 730 O O . ALA A 1 87 ? -15.918 5.967 8.847 1.00 87.12 87 ALA A O 1
ATOM 731 N N . VAL A 1 88 ? -14.191 4.643 8.272 1.00 81.81 88 VAL A N 1
ATOM 732 C CA . VAL A 1 88 ? -14.083 3.985 9.582 1.00 81.81 88 VAL A CA 1
ATOM 733 C C . VAL A 1 88 ? -13.634 4.973 10.657 1.00 81.81 88 VAL A C 1
ATOM 735 O O . VAL A 1 88 ? -14.273 5.056 11.703 1.00 81.81 88 VAL A O 1
ATOM 738 N N . SER A 1 89 ? -12.586 5.765 10.400 1.00 84.06 89 SER A N 1
ATOM 739 C CA . SER A 1 89 ? -12.039 6.721 11.377 1.00 84.06 89 SER A CA 1
ATOM 740 C C . SER A 1 89 ? -13.051 7.787 11.830 1.00 84.06 89 SER A C 1
ATOM 742 O O . SER A 1 89 ? -13.088 8.137 13.009 1.00 84.06 89 SER A O 1
ATOM 744 N N . LEU A 1 90 ? -13.913 8.261 10.923 1.00 85.75 90 LEU A N 1
ATOM 745 C CA . LEU A 1 90 ? -14.943 9.263 11.215 1.00 85.75 90 LEU A CA 1
ATOM 746 C C . LEU A 1 90 ? -16.130 8.675 11.988 1.00 85.75 90 LEU A C 1
ATOM 748 O O . LEU A 1 90 ? -16.765 9.381 12.767 1.00 85.75 90 LEU A O 1
ATOM 752 N N . ASN A 1 91 ? -16.414 7.383 11.809 1.00 83.56 91 ASN A N 1
ATOM 753 C CA . ASN A 1 91 ? -17.523 6.696 12.470 1.00 83.56 91 ASN A CA 1
ATOM 754 C C . ASN A 1 91 ? -17.119 5.962 13.758 1.00 83.56 91 ASN A C 1
ATOM 756 O O . ASN A 1 91 ? -17.964 5.302 14.357 1.00 83.56 91 ASN A O 1
ATOM 760 N N . VAL A 1 92 ? -15.874 6.096 14.238 1.00 78.56 92 VAL A N 1
ATOM 761 C CA . VAL A 1 92 ? -15.396 5.432 15.471 1.00 78.56 92 VAL A CA 1
ATOM 762 C C . VAL A 1 92 ? -16.314 5.693 16.668 1.00 78.56 92 VAL A C 1
ATOM 764 O O . VAL A 1 92 ? -16.543 4.784 17.461 1.00 78.56 92 VAL A O 1
ATOM 767 N N . ALA A 1 93 ? -16.853 6.908 16.801 1.00 75.69 93 ALA A N 1
ATOM 768 C CA . ALA A 1 93 ? -17.750 7.262 17.901 1.00 75.69 93 ALA A CA 1
ATOM 769 C C . ALA A 1 93 ? -19.089 6.505 17.834 1.00 75.69 93 ALA A C 1
ATOM 771 O O . ALA A 1 93 ? -19.473 5.864 18.808 1.00 75.69 93 ALA A O 1
ATOM 772 N N . ASN A 1 94 ? -19.739 6.497 16.666 1.00 75.31 94 ASN A N 1
ATOM 773 C CA . ASN A 1 94 ? -21.000 5.779 16.449 1.00 75.31 94 ASN A CA 1
ATOM 774 C C . ASN A 1 94 ? -20.817 4.258 16.588 1.00 75.31 94 ASN A C 1
ATOM 776 O O . ASN A 1 94 ? -21.679 3.564 17.124 1.00 75.31 94 ASN A O 1
ATOM 780 N N . ILE A 1 95 ? -19.670 3.735 16.142 1.00 70.50 95 ILE A N 1
ATOM 781 C CA . ILE A 1 95 ? -19.316 2.318 16.283 1.00 70.50 95 ILE A CA 1
ATOM 782 C C . ILE A 1 95 ? -19.127 1.967 17.768 1.00 70.50 95 ILE A C 1
ATOM 784 O O . ILE A 1 95 ? -19.666 0.956 18.214 1.00 70.50 95 ILE A O 1
ATOM 788 N N . ALA A 1 96 ? -18.442 2.810 18.550 1.00 69.38 96 ALA A N 1
ATOM 789 C CA . ALA A 1 96 ? -18.261 2.613 19.995 1.00 69.38 96 ALA A CA 1
ATOM 790 C C . ALA A 1 96 ? -19.595 2.543 20.746 1.00 69.38 96 ALA A C 1
ATOM 792 O O . ALA A 1 96 ? -19.787 1.661 21.582 1.00 69.38 96 ALA A O 1
ATOM 793 N N . GLU A 1 97 ? -20.526 3.433 20.401 1.00 67.88 97 GLU A N 1
ATOM 794 C CA . GLU A 1 97 ? -21.859 3.478 20.997 1.00 67.88 97 GLU A CA 1
ATOM 795 C C . GLU A 1 97 ? -22.699 2.250 20.608 1.00 67.88 97 GLU A C 1
ATOM 797 O O . GLU A 1 97 ? -23.319 1.626 21.468 1.00 67.88 97 GLU A O 1
ATOM 802 N N . SER A 1 98 ? -22.647 1.827 19.339 1.00 64.88 98 SER A N 1
ATOM 803 C CA . SER A 1 98 ? -23.395 0.659 18.844 1.00 64.88 98 SER A CA 1
ATOM 804 C C . SER A 1 98 ? -22.910 -0.690 19.394 1.00 64.88 98 SER A C 1
ATOM 806 O O . SER A 1 98 ? -23.706 -1.616 19.529 1.00 64.88 98 SER A O 1
ATOM 808 N N . LEU A 1 99 ? -21.619 -0.807 19.728 1.00 62.19 99 LEU A N 1
ATOM 809 C CA . LEU A 1 99 ? -21.000 -2.035 20.243 1.00 62.19 99 LEU A CA 1
ATOM 810 C C . LEU A 1 99 ? -20.821 -2.032 21.767 1.00 62.19 99 LEU A C 1
ATOM 812 O O . LEU A 1 99 ? -20.349 -3.028 22.308 1.00 62.19 99 LEU A O 1
ATOM 816 N N . ASN A 1 100 ? -21.220 -0.953 22.455 1.00 58.91 100 ASN A N 1
ATOM 817 C CA . ASN A 1 100 ? -21.104 -0.782 23.910 1.00 58.91 100 ASN A CA 1
ATOM 818 C C . ASN A 1 100 ? -19.678 -1.044 24.441 1.00 58.91 100 ASN A C 1
ATOM 820 O O . ASN A 1 100 ? -19.469 -1.589 25.524 1.00 58.91 100 ASN A O 1
ATOM 824 N N . GLU A 1 101 ? -18.679 -0.685 23.637 1.00 61.41 101 GLU A N 1
ATOM 825 C CA . GLU A 1 101 ? -17.282 -1.063 23.827 1.00 61.41 101 GLU A CA 1
ATOM 826 C C . GLU A 1 101 ? -16.386 0.173 23.859 1.00 61.41 101 GLU A C 1
ATOM 828 O O . GLU A 1 101 ? -16.670 1.210 23.256 1.00 61.41 101 GLU A O 1
ATOM 833 N N . SER A 1 102 ? -15.279 0.085 24.596 1.00 64.75 102 SER A N 1
ATOM 834 C CA . SER A 1 102 ? -14.402 1.237 24.811 1.00 64.75 102 SER A CA 1
ATOM 835 C C . SER A 1 102 ? -13.779 1.716 23.493 1.00 64.75 102 SER A C 1
ATOM 837 O O . SER A 1 102 ? -13.235 0.917 22.729 1.00 64.75 102 SER A O 1
ATOM 839 N N . HIS A 1 103 ? -13.724 3.038 23.275 1.00 65.25 103 HIS A N 1
ATOM 840 C CA . HIS A 1 103 ? -12.998 3.669 22.155 1.00 65.25 103 HIS A CA 1
ATOM 841 C C . HIS A 1 103 ? -11.554 3.154 21.986 1.00 65.25 103 HIS A C 1
ATOM 843 O O . HIS A 1 103 ? -10.997 3.155 20.881 1.00 65.25 103 HIS A O 1
ATOM 849 N N . LYS A 1 104 ? -10.944 2.680 23.083 1.00 69.25 104 LYS A N 1
ATOM 850 C CA . LYS A 1 104 ? -9.614 2.069 23.085 1.00 69.25 104 LYS A CA 1
ATOM 851 C C . LYS A 1 104 ? -9.581 0.770 22.269 1.00 69.25 104 LYS A C 1
ATOM 853 O O . LYS A 1 104 ? -8.637 0.578 21.507 1.00 69.25 104 LYS A O 1
ATOM 858 N N . SER A 1 105 ? -10.600 -0.083 22.374 1.00 66.75 105 SER A N 1
ATOM 859 C CA . SER A 1 105 ? -10.698 -1.359 21.648 1.00 66.75 105 SER A CA 1
ATOM 860 C C . SER A 1 105 ? -10.832 -1.150 20.136 1.00 66.75 105 SER A C 1
ATOM 862 O O . SER A 1 105 ? -10.196 -1.856 19.357 1.00 66.75 105 SER A O 1
ATOM 864 N N . ILE A 1 106 ? -11.579 -0.126 19.710 1.00 71.69 106 ILE A N 1
ATOM 865 C CA . ILE A 1 106 ? -11.740 0.208 18.284 1.00 71.69 106 ILE A CA 1
ATOM 866 C C . ILE A 1 106 ? -10.432 0.743 17.695 1.00 71.69 106 ILE A C 1
ATOM 868 O O . ILE A 1 106 ? -10.002 0.296 16.633 1.00 71.69 106 ILE A O 1
ATOM 872 N N . THR A 1 107 ? -9.745 1.638 18.409 1.00 76.06 107 THR A N 1
ATOM 873 C CA . THR A 1 107 ? -8.428 2.147 17.983 1.00 76.06 107 THR A CA 1
ATOM 874 C C . THR A 1 107 ? -7.388 1.021 17.880 1.00 76.06 107 THR A C 1
ATOM 876 O O . THR A 1 107 ? -6.585 0.993 16.942 1.00 76.06 107 THR A O 1
ATOM 879 N N . TRP A 1 108 ? -7.425 0.050 18.801 1.00 80.31 108 TRP A N 1
ATOM 880 C CA . TRP A 1 108 ? -6.610 -1.165 18.704 1.00 80.31 108 TRP A CA 1
ATOM 881 C C . TRP A 1 108 ? -6.955 -2.000 17.468 1.00 80.31 108 TRP A C 1
ATOM 883 O O . TRP A 1 108 ? -6.038 -2.427 16.769 1.00 80.31 108 TRP A O 1
ATOM 893 N N . GLY A 1 109 ? -8.242 -2.172 17.150 1.00 77.88 109 GLY A N 1
ATOM 894 C CA . GLY A 1 109 ? -8.693 -2.850 15.932 1.00 77.88 109 GLY A CA 1
ATOM 895 C C . GLY A 1 109 ? -8.165 -2.190 14.655 1.00 77.88 109 GLY A C 1
ATOM 896 O O . GLY A 1 109 ? -7.586 -2.869 13.809 1.00 77.88 109 GLY A O 1
ATOM 897 N N . ILE A 1 110 ? -8.257 -0.859 14.550 1.00 81.62 110 ILE A N 1
ATOM 898 C CA . ILE A 1 110 ? -7.710 -0.097 13.411 1.00 81.62 110 ILE A CA 1
ATOM 899 C C . ILE A 1 110 ? -6.197 -0.321 13.288 1.00 81.62 110 ILE A C 1
ATOM 901 O O . ILE A 1 110 ? -5.686 -0.580 12.199 1.00 81.62 110 ILE A O 1
ATOM 905 N N . THR A 1 111 ? -5.472 -0.275 14.408 1.00 83.62 111 THR A N 1
ATOM 906 C CA . THR A 1 111 ? -4.019 -0.511 14.425 1.00 83.62 111 THR A CA 1
ATOM 907 C C . THR A 1 111 ? -3.676 -1.922 13.942 1.00 83.62 111 THR A C 1
ATOM 909 O O . THR A 1 111 ? -2.738 -2.102 13.168 1.00 83.62 111 THR A O 1
ATOM 912 N N . LEU A 1 112 ? -4.458 -2.924 14.347 1.00 81.44 112 LEU A N 1
ATOM 913 C CA . LEU A 1 112 ? -4.270 -4.317 13.947 1.00 81.44 112 LEU A CA 1
ATOM 914 C C . LEU A 1 112 ? -4.485 -4.498 12.434 1.00 81.44 112 LEU A C 1
ATOM 916 O O . LEU A 1 112 ? -3.662 -5.131 11.774 1.00 81.44 112 LEU A O 1
ATOM 920 N N . VAL A 1 113 ? -5.502 -3.847 11.858 1.00 83.00 113 VAL A N 1
ATOM 921 C CA . VAL A 1 113 ? -5.738 -3.825 10.401 1.00 83.00 113 VAL A CA 1
ATOM 922 C C . VAL A 1 113 ? -4.580 -3.155 9.649 1.00 83.00 113 VAL A C 1
ATOM 924 O O . VAL A 1 113 ? -4.148 -3.649 8.606 1.00 83.00 113 VAL A O 1
ATOM 927 N N . LEU A 1 114 ? -4.012 -2.064 10.176 1.00 85.44 114 LEU A N 1
ATOM 928 C CA . LEU A 1 114 ? -2.840 -1.414 9.574 1.00 85.44 114 LEU A CA 1
ATOM 929 C C . LEU A 1 114 ? -1.599 -2.320 9.585 1.00 85.44 114 LEU A C 1
ATOM 931 O O . LEU A 1 114 ? -0.858 -2.364 8.602 1.00 85.44 114 LEU A O 1
ATOM 935 N N . MET A 1 115 ? -1.390 -3.078 10.661 1.00 86.44 115 MET A N 1
ATOM 936 C CA . MET A 1 115 ? -0.302 -4.059 10.735 1.00 86.44 115 MET A CA 1
ATOM 937 C C . MET A 1 115 ? -0.529 -5.217 9.760 1.00 86.44 115 MET A C 1
ATOM 939 O O . MET A 1 115 ? 0.398 -5.616 9.052 1.00 86.44 115 MET A O 1
ATOM 943 N N . LEU A 1 116 ? -1.770 -5.701 9.647 1.00 84.81 116 LEU A N 1
ATOM 944 C CA . LEU A 1 116 ? -2.144 -6.710 8.659 1.00 84.81 116 LEU A CA 1
ATOM 945 C C . LEU A 1 116 ? -1.888 -6.217 7.229 1.00 84.81 116 LEU A C 1
ATOM 947 O O . LEU A 1 116 ? -1.396 -6.990 6.411 1.00 84.81 116 LEU A O 1
ATOM 951 N N . ARG A 1 117 ? -2.124 -4.930 6.931 1.00 85.56 117 ARG A N 1
ATOM 952 C CA . ARG A 1 117 ? -1.784 -4.332 5.626 1.00 85.56 117 ARG A CA 1
ATOM 953 C C . ARG A 1 117 ? -0.289 -4.464 5.321 1.00 85.56 117 ARG A C 1
ATOM 955 O O . ARG A 1 117 ? 0.060 -4.832 4.202 1.00 85.56 117 ARG A O 1
ATOM 962 N N . ALA A 1 118 ? 0.595 -4.212 6.288 1.00 88.25 118 ALA A N 1
ATOM 963 C CA . ALA A 1 118 ? 2.039 -4.373 6.092 1.00 88.25 118 ALA A CA 1
ATOM 964 C C . ALA A 1 118 ? 2.424 -5.841 5.836 1.00 88.25 118 ALA A C 1
ATOM 966 O O . ALA A 1 118 ? 3.180 -6.132 4.908 1.00 88.25 118 ALA A O 1
ATOM 967 N N . VAL A 1 119 ? 1.856 -6.775 6.605 1.00 88.25 119 VAL A N 1
ATOM 968 C CA . VAL A 1 119 ? 2.076 -8.220 6.420 1.00 88.25 119 VAL A CA 1
ATOM 969 C C . VAL A 1 119 ? 1.569 -8.681 5.050 1.00 88.25 119 VAL A C 1
ATOM 971 O O . VAL A 1 119 ? 2.293 -9.349 4.309 1.00 88.25 119 VAL A O 1
ATOM 974 N N . GLY A 1 120 ? 0.361 -8.264 4.669 1.00 84.31 120 GLY A N 1
ATOM 975 C CA . GLY A 1 120 ? -0.223 -8.524 3.359 1.00 84.31 120 GLY A CA 1
ATOM 976 C C . GLY A 1 120 ? 0.640 -7.967 2.228 1.00 84.31 120 GLY A C 1
ATOM 977 O O . GLY A 1 120 ? 0.924 -8.685 1.273 1.00 84.31 120 GLY A O 1
ATOM 978 N N . ALA A 1 121 ? 1.144 -6.737 2.352 1.00 85.81 121 ALA A N 1
ATOM 979 C CA . ALA A 1 121 ? 2.013 -6.126 1.347 1.00 85.81 121 ALA A CA 1
ATOM 980 C C . ALA A 1 121 ? 3.307 -6.925 1.120 1.00 85.81 121 ALA A C 1
ATOM 982 O O . ALA A 1 121 ? 3.735 -7.071 -0.023 1.00 85.81 121 ALA A O 1
ATOM 983 N N . VAL A 1 122 ? 3.904 -7.495 2.172 1.00 87.88 122 VAL A N 1
ATOM 984 C CA . VAL A 1 122 ? 5.088 -8.360 2.035 1.00 87.88 122 VAL A CA 1
ATOM 985 C C . VAL A 1 122 ? 4.736 -9.659 1.305 1.00 87.88 122 VAL A C 1
ATOM 987 O O . VAL A 1 122 ? 5.425 -10.041 0.359 1.00 87.88 122 VAL A O 1
ATOM 990 N N . ILE A 1 123 ? 3.645 -10.324 1.695 1.00 86.69 123 ILE A N 1
ATOM 991 C CA . ILE A 1 123 ? 3.228 -11.605 1.105 1.00 86.69 123 ILE A CA 1
ATOM 992 C C . ILE A 1 123 ? 2.822 -11.425 -0.364 1.00 86.69 123 ILE A C 1
ATOM 994 O O . ILE A 1 123 ? 3.360 -12.087 -1.254 1.00 86.69 123 ILE A O 1
ATOM 998 N N . PHE A 1 124 ? 1.897 -10.503 -0.635 1.00 82.75 124 PHE A N 1
ATOM 999 C CA . PHE A 1 124 ? 1.405 -10.231 -1.984 1.00 82.75 124 PHE A CA 1
ATOM 1000 C C . PHE A 1 124 ? 2.450 -9.530 -2.859 1.00 82.75 124 PHE A C 1
ATOM 1002 O O . PHE A 1 124 ? 2.437 -9.726 -4.074 1.00 82.75 124 PHE A O 1
ATOM 1009 N N . GLY A 1 125 ? 3.389 -8.783 -2.268 1.00 82.81 125 GLY A N 1
ATOM 1010 C CA . GLY A 1 125 ? 4.542 -8.209 -2.964 1.00 82.81 125 GLY A CA 1
ATOM 1011 C C . GLY A 1 125 ? 5.478 -9.291 -3.500 1.00 82.81 125 GLY A C 1
ATOM 1012 O O . GLY A 1 125 ? 5.725 -9.355 -4.703 1.00 82.81 125 GLY A O 1
ATOM 1013 N N . LEU A 1 126 ? 5.893 -10.231 -2.642 1.00 83.56 126 LEU A N 1
ATOM 1014 C CA . LEU A 1 126 ? 6.709 -11.382 -3.054 1.00 83.56 126 LEU A CA 1
ATOM 1015 C C . LEU A 1 126 ? 5.991 -12.281 -4.068 1.00 83.56 126 LEU A C 1
ATOM 1017 O O . LEU A 1 126 ? 6.632 -12.918 -4.911 1.00 83.56 126 LEU A O 1
ATOM 1021 N N . TRP A 1 127 ? 4.662 -12.363 -3.979 1.00 83.12 127 TRP A N 1
ATOM 1022 C CA . TRP A 1 127 ? 3.861 -13.111 -4.938 1.00 83.12 127 TRP A CA 1
ATOM 1023 C C . TRP A 1 127 ? 3.787 -12.403 -6.299 1.00 83.12 127 TRP A C 1
ATOM 1025 O O . TRP A 1 127 ? 3.951 -13.045 -7.341 1.00 83.12 127 TRP A O 1
ATOM 1035 N N . GLY A 1 128 ? 3.613 -11.080 -6.304 1.00 79.94 128 GLY A N 1
ATOM 1036 C CA . GLY A 1 128 ? 3.572 -10.270 -7.520 1.00 79.94 128 GLY A CA 1
ATOM 1037 C C . GLY A 1 128 ? 4.875 -10.278 -8.309 1.00 79.94 128 GLY A C 1
ATOM 1038 O O . GLY A 1 128 ? 4.823 -10.322 -9.541 1.00 79.94 128 GLY A O 1
ATOM 1039 N N . ASP A 1 129 ? 6.011 -10.353 -7.617 1.00 80.25 129 ASP A N 1
ATOM 1040 C CA . ASP A 1 129 ? 7.331 -10.469 -8.243 1.00 80.25 129 ASP A CA 1
ATOM 1041 C C . ASP A 1 129 ? 7.516 -11.798 -8.994 1.00 80.25 129 ASP A C 1
ATOM 1043 O O . ASP A 1 129 ? 8.253 -11.854 -9.978 1.00 80.25 129 ASP A O 1
ATOM 1047 N N . ARG A 1 130 ? 6.829 -12.871 -8.571 1.00 78.25 130 ARG A N 1
ATOM 1048 C CA . ARG A 1 130 ? 6.957 -14.210 -9.175 1.00 78.25 130 ARG A CA 1
ATOM 1049 C C . ARG A 1 130 ? 5.872 -14.571 -10.190 1.00 78.25 130 ARG A C 1
ATOM 1051 O O . ARG A 1 130 ? 6.184 -15.230 -11.175 1.00 78.25 130 ARG A O 1
ATOM 1058 N N . TYR A 1 131 ? 4.618 -14.178 -9.968 1.00 69.00 131 TYR A N 1
ATOM 1059 C CA . TYR A 1 131 ? 3.466 -14.639 -10.768 1.00 69.00 131 TYR A CA 1
ATOM 1060 C C . TYR A 1 131 ? 2.836 -13.547 -11.653 1.00 69.00 131 TYR A C 1
ATOM 1062 O O . TYR A 1 131 ? 1.847 -13.787 -12.351 1.00 69.00 131 TYR A O 1
ATOM 1070 N N . GLY A 1 132 ? 3.437 -12.355 -11.674 1.00 68.88 132 GLY A N 1
ATOM 1071 C CA . GLY A 1 132 ? 3.010 -11.233 -12.502 1.00 68.88 132 GLY A CA 1
ATOM 1072 C C . GLY A 1 132 ? 1.947 -10.358 -11.832 1.00 68.88 132 GLY A C 1
ATOM 1073 O O . GLY A 1 132 ? 1.041 -10.826 -11.151 1.00 68.88 132 GLY A O 1
ATOM 1074 N N . ARG A 1 133 ? 2.034 -9.046 -12.073 1.00 71.44 133 ARG A N 1
ATOM 1075 C CA . ARG A 1 133 ? 1.357 -7.983 -11.303 1.00 71.44 133 ARG A CA 1
ATOM 1076 C C . ARG A 1 133 ? -0.180 -7.946 -11.393 1.00 71.44 133 ARG A C 1
ATOM 1078 O O . ARG A 1 133 ? -0.815 -7.301 -10.567 1.00 71.44 133 ARG A O 1
ATOM 1085 N N . LYS A 1 134 ? -0.794 -8.621 -12.376 1.00 77.94 134 LYS A N 1
ATOM 1086 C CA . LYS A 1 134 ? -2.254 -8.563 -12.617 1.00 77.94 134 LYS A CA 1
ATOM 1087 C C . LYS A 1 134 ? -3.077 -9.370 -11.606 1.00 77.94 134 LYS A C 1
ATOM 1089 O O . LYS A 1 134 ? -4.118 -8.908 -11.156 1.00 77.94 134 LYS A O 1
ATOM 1094 N N . TRP A 1 135 ? -2.611 -10.567 -11.253 1.00 79.94 135 TRP A N 1
ATOM 1095 C CA . TRP A 1 135 ? -3.342 -11.496 -10.389 1.00 79.94 135 TRP A CA 1
ATOM 1096 C C . TRP A 1 135 ? -3.342 -11.082 -8.911 1.00 79.94 135 TRP A C 1
ATOM 1098 O O . TRP A 1 135 ? -4.418 -11.097 -8.318 1.00 79.94 135 TRP A O 1
ATOM 1108 N N . PRO A 1 136 ? -2.216 -10.624 -8.323 1.00 82.81 136 PRO A N 1
ATOM 1109 C CA . PRO A 1 136 ? -2.195 -10.148 -6.942 1.00 82.81 136 PRO A CA 1
ATOM 1110 C C . PRO A 1 136 ? -3.161 -8.990 -6.700 1.00 82.81 136 PRO A C 1
ATOM 1112 O O . PRO A 1 136 ? -3.768 -8.918 -5.636 1.00 82.81 136 PRO A O 1
ATOM 1115 N N . TYR A 1 137 ? -3.325 -8.100 -7.683 1.00 80.50 137 TYR A N 1
ATOM 1116 C CA . TYR A 1 137 ? -4.231 -6.959 -7.571 1.00 80.50 137 TYR A CA 1
ATOM 1117 C C . TYR A 1 137 ? -5.700 -7.397 -7.520 1.00 80.50 137 TYR A C 1
ATOM 1119 O O . TYR A 1 137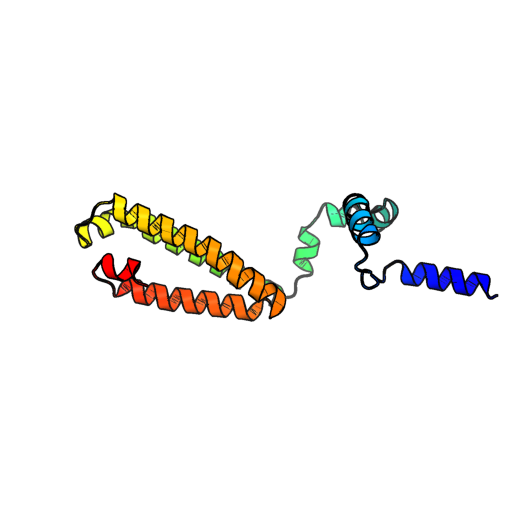 ? -6.428 -6.994 -6.619 1.00 80.50 137 TYR A O 1
ATOM 1127 N N . ILE A 1 138 ? -6.122 -8.274 -8.439 1.00 84.69 138 ILE A N 1
ATOM 1128 C CA . ILE A 1 138 ? -7.504 -8.778 -8.491 1.00 84.69 138 ILE A CA 1
ATOM 1129 C C . ILE A 1 138 ? -7.841 -9.573 -7.224 1.00 84.69 138 ILE A C 1
ATOM 1131 O O . ILE A 1 138 ? -8.907 -9.381 -6.646 1.00 84.69 138 ILE A O 1
ATOM 1135 N N . VAL A 1 13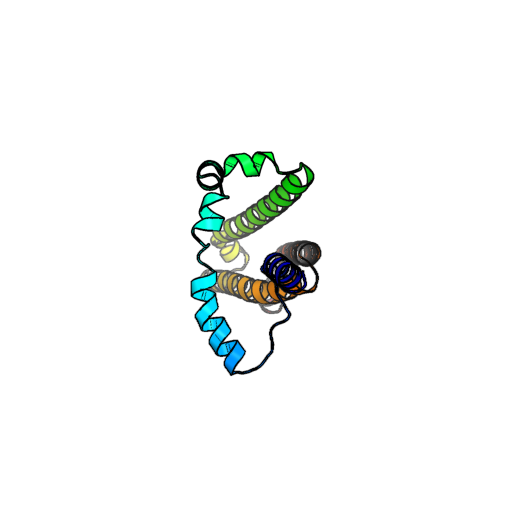9 ? -6.925 -10.437 -6.774 1.00 86.31 139 VAL A N 1
ATOM 1136 C CA . VAL A 1 139 ? -7.123 -11.249 -5.565 1.00 86.31 139 VAL A CA 1
ATOM 1137 C C . VAL A 1 139 ? -7.215 -10.372 -4.316 1.00 86.31 139 VAL A C 1
ATOM 1139 O O . VAL A 1 139 ? -8.119 -10.589 -3.515 1.00 86.31 139 VAL A O 1
ATOM 1142 N N . ASN A 1 140 ? -6.349 -9.359 -4.164 1.00 84.88 140 ASN A N 1
ATOM 1143 C CA . ASN A 1 140 ? -6.446 -8.419 -3.039 1.00 84.88 140 ASN A CA 1
ATOM 1144 C C . ASN A 1 140 ? -7.782 -7.679 -3.037 1.00 84.88 140 ASN A C 1
ATOM 1146 O O . ASN A 1 140 ? -8.437 -7.612 -2.003 1.00 84.88 140 ASN A O 1
ATOM 1150 N N . MET A 1 141 ? -8.210 -7.167 -4.193 1.00 84.50 141 MET A N 1
ATOM 1151 C CA . MET A 1 141 ? -9.476 -6.443 -4.294 1.00 84.50 141 MET A CA 1
ATOM 1152 C C . MET A 1 141 ? -10.667 -7.335 -3.927 1.00 84.50 141 MET A C 1
ATOM 1154 O O . MET A 1 141 ? -11.566 -6.912 -3.209 1.00 84.50 141 MET A O 1
ATOM 1158 N N . PHE A 1 142 ? -10.657 -8.589 -4.388 1.00 86.88 142 PHE A N 1
ATOM 1159 C CA . PHE A 1 142 ? -11.696 -9.559 -4.057 1.00 86.88 142 PHE A CA 1
ATOM 1160 C C . PHE A 1 142 ? -11.715 -9.893 -2.561 1.00 86.88 142 PHE A C 1
ATOM 1162 O O . PHE A 1 142 ? -12.781 -9.887 -1.950 1.00 86.88 142 PHE A O 1
ATOM 1169 N N . LEU A 1 143 ? -10.545 -10.132 -1.959 1.00 83.75 143 LEU A N 1
ATOM 1170 C CA . LEU A 1 143 ? -10.422 -10.399 -0.526 1.00 83.75 143 LEU A CA 1
ATOM 1171 C C . LEU A 1 143 ? -10.956 -9.223 0.304 1.00 83.7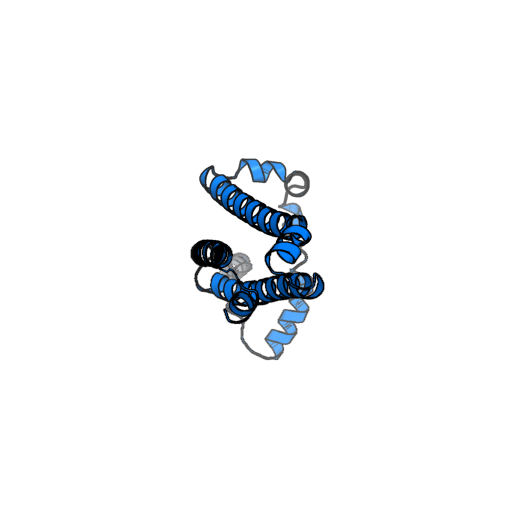5 143 LEU A C 1
ATOM 1173 O O . LEU A 1 143 ? -11.717 -9.443 1.241 1.00 83.75 143 LEU A O 1
ATOM 1177 N N . LEU A 1 144 ? -10.608 -7.988 -0.073 1.00 81.81 144 LEU A N 1
ATOM 1178 C CA . LEU A 1 144 ? -11.108 -6.780 0.583 1.00 81.81 144 LEU A CA 1
ATOM 1179 C C . LEU A 1 144 ? -12.631 -6.685 0.499 1.00 81.81 144 LEU A C 1
ATOM 1181 O O . LEU A 1 144 ? -13.264 -6.461 1.518 1.00 81.81 144 LEU A O 1
ATOM 1185 N N . VAL A 1 145 ? -13.236 -6.928 -0.668 1.00 84.62 145 VAL A N 1
ATOM 1186 C CA . VAL A 1 145 ? -14.703 -6.908 -0.816 1.00 84.62 145 VAL A CA 1
ATOM 1187 C C . VAL A 1 145 ? -15.372 -7.954 0.077 1.00 84.62 145 VAL A C 1
ATOM 1189 O O . VAL A 1 145 ? -16.351 -7.644 0.754 1.00 84.62 145 VAL A O 1
ATOM 1192 N N . VAL A 1 146 ? -14.843 -9.180 0.115 1.00 85.00 146 VAL A N 1
ATOM 1193 C CA . VAL A 1 146 ? -15.387 -10.249 0.967 1.00 85.00 146 VAL A CA 1
ATOM 1194 C C . VAL A 1 146 ? -15.283 -9.877 2.446 1.00 85.00 146 VAL A C 1
ATOM 1196 O O . VAL A 1 146 ? -16.256 -10.034 3.183 1.00 85.00 146 VAL A O 1
ATOM 1199 N N . LEU A 1 147 ? -14.138 -9.343 2.876 1.00 80.00 147 LEU A N 1
ATOM 1200 C CA . LEU A 1 147 ? -13.932 -8.901 4.254 1.00 80.00 147 LEU A CA 1
ATOM 1201 C C . LEU A 1 147 ? -14.822 -7.706 4.611 1.00 80.00 147 LEU A C 1
ATOM 1203 O O . LEU A 1 147 ? -15.407 -7.713 5.686 1.00 80.00 147 LEU A O 1
ATOM 1207 N N . GLN A 1 148 ? -14.994 -6.736 3.711 1.00 79.25 148 GLN A N 1
ATOM 1208 C CA . GLN A 1 148 ? -15.854 -5.566 3.917 1.00 79.25 148 GLN A CA 1
ATOM 1209 C C . GLN A 1 148 ? -17.321 -5.958 4.114 1.00 79.25 148 GLN A C 1
ATOM 1211 O O . GLN A 1 148 ? -18.022 -5.424 4.970 1.00 79.25 148 GLN A O 1
ATOM 1216 N N . ILE A 1 149 ? -17.799 -6.907 3.307 1.00 81.88 149 ILE A N 1
ATOM 1217 C CA . ILE A 1 149 ? -19.150 -7.448 3.452 1.00 81.88 149 ILE A CA 1
ATOM 1218 C C . ILE A 1 149 ? -19.238 -8.220 4.773 1.00 81.88 149 ILE A C 1
ATOM 1220 O O . ILE A 1 149 ? -20.195 -8.041 5.520 1.00 81.88 149 ILE A O 1
ATOM 1224 N N . GLY A 1 150 ? -18.218 -9.020 5.098 1.00 74.44 150 GLY A N 1
ATOM 1225 C CA . GLY A 1 150 ? -18.124 -9.745 6.363 1.00 74.44 150 GLY A CA 1
ATOM 1226 C C . GLY A 1 150 ? -18.197 -8.832 7.589 1.00 74.44 150 GLY A C 1
ATOM 1227 O O . GLY A 1 150 ? -18.976 -9.106 8.498 1.00 74.44 150 GLY A O 1
ATOM 1228 N N . THR A 1 151 ? -17.460 -7.718 7.607 1.00 67.75 151 THR A N 1
ATOM 1229 C CA . THR A 1 151 ? -17.494 -6.748 8.713 1.00 67.75 151 THR A CA 1
ATOM 1230 C C . THR A 1 151 ? -18.834 -6.022 8.814 1.00 67.75 151 THR A C 1
ATOM 1232 O O . THR A 1 151 ? -19.259 -5.717 9.925 1.00 67.75 151 THR A O 1
ATOM 1235 N N . GLY A 1 152 ? -19.547 -5.825 7.699 1.00 68.12 152 GLY A N 1
ATOM 1236 C CA . GLY A 1 152 ? -20.905 -5.268 7.687 1.00 68.12 152 GLY A CA 1
ATOM 1237 C C . GLY A 1 152 ? -21.967 -6.149 8.360 1.00 68.12 152 GLY A C 1
ATOM 1238 O O . GLY A 1 152 ? -22.987 -5.632 8.811 1.00 68.12 152 GLY A O 1
ATOM 1239 N N . PHE A 1 153 ? -21.733 -7.462 8.473 1.00 65.81 153 PHE A N 1
ATOM 1240 C CA . PHE A 1 153 ? -22.642 -8.406 9.142 1.00 65.81 153 PHE A CA 1
ATOM 1241 C C . PHE A 1 153 ? -22.244 -8.741 10.588 1.00 65.81 153 PHE A C 1
ATOM 1243 O O . PHE A 1 153 ? -22.975 -9.457 11.276 1.00 65.81 153 PHE A O 1
ATOM 1250 N N . VAL A 1 154 ? -21.104 -8.245 11.079 1.00 57.22 154 VAL A N 1
ATOM 1251 C CA . VAL A 1 154 ? -20.627 -8.568 12.427 1.00 57.22 154 VAL A CA 1
ATOM 1252 C C . VAL A 1 154 ? -21.194 -7.591 13.457 1.00 57.22 154 VAL A C 1
ATOM 1254 O O . VAL A 1 154 ? -20.840 -6.420 13.496 1.00 57.22 154 VAL A O 1
ATOM 1257 N N . GLN A 1 155 ? -22.030 -8.114 14.356 1.00 51.69 155 GLN A N 1
ATOM 1258 C CA . GLN A 1 155 ? -22.636 -7.372 15.469 1.00 51.69 155 GLN A CA 1
ATOM 1259 C C . GLN A 1 155 ? -21.801 -7.397 16.770 1.00 51.69 155 GLN A C 1
ATOM 1261 O O . GLN A 1 155 ? -22.231 -6.839 17.769 1.00 51.69 155 GLN A O 1
ATOM 1266 N N . ASN A 1 156 ? -20.622 -8.042 16.793 1.00 46.12 156 ASN A N 1
ATOM 1267 C CA . ASN A 1 156 ? -19.790 -8.183 18.001 1.00 46.12 156 ASN A CA 1
ATOM 1268 C C . ASN A 1 156 ? -18.279 -8.116 17.698 1.00 46.12 156 ASN A C 1
ATOM 1270 O O . ASN A 1 156 ? -17.774 -8.894 16.883 1.00 46.12 156 ASN A O 1
ATOM 1274 N N . LEU A 1 157 ? -17.531 -7.282 18.440 1.00 51.62 157 LEU A N 1
ATOM 1275 C CA . LEU A 1 157 ? -16.067 -7.101 18.318 1.00 51.62 157 LEU A CA 1
ATOM 1276 C C . LEU A 1 157 ? -15.263 -8.412 18.434 1.00 51.62 157 LEU A C 1
ATOM 1278 O O . LEU A 1 157 ? -14.205 -8.554 17.823 1.00 51.62 157 LEU A O 1
ATOM 1282 N N . GLN A 1 158 ? -15.780 -9.401 19.166 1.00 49.25 158 GLN A N 1
ATOM 1283 C CA . GLN A 1 158 ? -15.122 -10.699 19.365 1.00 49.25 158 GLN A CA 1
ATOM 1284 C C . GLN A 1 158 ? -15.022 -11.551 18.085 1.00 49.25 158 GLN A C 1
ATOM 1286 O O . GLN A 1 158 ? -14.173 -12.437 18.009 1.00 49.25 158 GLN A O 1
ATOM 1291 N N . THR A 1 159 ? -15.855 -11.284 17.073 1.00 50.28 159 THR A N 1
ATOM 1292 C CA . THR A 1 159 ? -15.823 -12.015 15.791 1.00 50.28 159 THR A CA 1
ATOM 1293 C C . THR A 1 159 ? -14.809 -11.405 14.819 1.00 50.28 159 THR A C 1
ATOM 1295 O O . THR A 1 159 ? -14.160 -12.142 14.084 1.00 50.28 159 THR A O 1
ATOM 1298 N N . ILE A 1 160 ? -14.595 -10.081 14.877 1.00 50.69 160 ILE A N 1
ATOM 1299 C CA . ILE A 1 160 ? -13.579 -9.369 14.075 1.00 50.69 160 ILE A CA 1
ATOM 1300 C C . ILE A 1 160 ? -12.160 -9.798 14.475 1.00 50.69 160 ILE A C 1
ATOM 1302 O O . ILE A 1 160 ? -11.287 -9.894 13.627 1.00 50.69 160 ILE A O 1
ATOM 1306 N N . LEU A 1 161 ? -11.933 -10.096 15.757 1.00 46.53 161 LEU A N 1
ATOM 1307 C CA . LEU A 1 161 ? -10.624 -10.496 16.292 1.00 46.53 161 LEU A CA 1
ATOM 1308 C C . LEU A 1 161 ? -10.268 -11.977 16.058 1.00 46.53 161 LEU A C 1
ATOM 1310 O O . LEU A 1 161 ? -9.136 -12.378 16.322 1.00 46.53 161 LEU A O 1
ATOM 1314 N N . ARG A 1 162 ? -11.235 -12.800 15.629 1.00 42.84 162 ARG A N 1
ATOM 1315 C CA . ARG A 1 162 ? -11.063 -14.246 15.389 1.00 42.84 162 ARG A CA 1
ATOM 1316 C C . ARG A 1 162 ? -10.925 -14.618 13.905 1.00 42.84 162 ARG A C 1
ATOM 1318 O O . ARG A 1 162 ? -10.638 -15.783 13.635 1.00 42.84 162 ARG A O 1
ATOM 1325 N N . CYS A 1 163 ? -11.136 -13.672 12.987 1.00 45.53 163 CYS A N 1
ATOM 1326 C CA . CYS A 1 163 ? -10.858 -13.819 11.553 1.00 45.53 163 CYS A CA 1
ATOM 1327 C C . CYS A 1 163 ? -9.488 -13.222 11.218 1.00 45.53 163 CYS A C 1
ATOM 1329 O O . CYS A 1 163 ? -8.809 -13.801 10.342 1.00 45.53 163 CYS A O 1
#

Sequence (163 aa):
MSSIHSSVYHDHNKHIMQPPKFTSRAIAKYFKTRFTTLVPSKEELKGVTKTDVFFPFKVLGELNRRQWNFYLIGLAGWTWDAFDFFAVSLNVANIAESLNESHKSITWGITLVLMLRAVGAVIFGLWGDRYGRKWPYIVNMFLLVVLQIGTGFVQNLQTILRC